Protein AF-A0A176UC81-F1 (afdb_monomer)

Nearest PDB structures (foldseek):
  3ryd-assembly1_C  TM=8.855E-01  e=1.519E+00  Staphylococcus aureus subsp. aureus MSSA476
  1p49-assembly1_A  TM=5.684E-01  e=6.549E+00  Homo sapiens
  1wc8-assembly1_A-2  TM=2.895E-01  e=4.277E+00  Mus musculus

Foldseek 3Di:
DVVVVVVVVVVVVPCPDDDPVNVVVVVVVVVVVVVVVVVVVVVVVLVVVVVVLQVLQVLLQVLLLVQLQVVLVVVNQPCSPPPNHCVVSSCVSSVNSCVVQDPPQWDWDDHRSHTQKIWGADPVSRWIWMAGPNDIDID

Structure (mmCIF, N/CA/C/O backbone):
data_AF-A0A176UC81-F1
#
_entry.id   AF-A0A176UC81-F1
#
loop_
_atom_site.group_PDB
_atom_site.id
_atom_site.type_symbol
_atom_site.label_atom_id
_atom_site.label_alt_id
_atom_site.label_comp_id
_atom_site.label_asym_id
_atom_site.label_entity_id
_atom_site.label_seq_id
_atom_site.pdbx_PDB_ins_code
_atom_site.Cartn_x
_atom_site.Cartn_y
_atom_site.Cartn_z
_atom_site.occupancy
_atom_site.B_iso_or_equiv
_atom_site.auth_seq_id
_atom_site.auth_comp_id
_atom_site.auth_asym_id
_atom_site.auth_atom_id
_atom_site.pdbx_PDB_model_num
ATOM 1 N N . MET A 1 1 ? 0.077 34.293 61.307 1.00 60.88 1 MET A N 1
ATOM 2 C CA . MET A 1 1 ? 0.212 32.824 61.143 1.00 60.88 1 MET A CA 1
ATOM 3 C C . MET A 1 1 ? -1.110 32.041 61.195 1.00 60.88 1 MET A C 1
ATOM 5 O O . MET A 1 1 ? -1.158 30.974 60.602 1.00 60.88 1 MET A O 1
ATOM 9 N N . ARG A 1 2 ? -2.196 32.531 61.826 1.00 66.62 2 ARG A N 1
ATOM 10 C CA . ARG A 1 2 ? -3.472 31.781 61.944 1.00 66.62 2 ARG A CA 1
ATOM 11 C C . ARG A 1 2 ? -4.296 31.649 60.644 1.00 66.62 2 ARG A C 1
ATOM 13 O O . ARG A 1 2 ? -4.953 30.629 60.479 1.00 66.62 2 ARG A O 1
ATOM 20 N N . SER A 1 3 ? -4.214 32.594 59.697 1.00 69.31 3 SER A N 1
ATOM 21 C CA . SER A 1 3 ? -5.045 32.548 58.472 1.00 69.31 3 SER A CA 1
ATOM 22 C C . SER A 1 3 ? -4.614 31.486 57.447 1.00 69.31 3 SER A C 1
ATOM 24 O O . SER A 1 3 ? -5.443 30.982 56.695 1.00 69.31 3 SER A O 1
ATOM 26 N N . LEU A 1 4 ? -3.340 31.072 57.451 1.00 73.75 4 LEU A N 1
ATOM 27 C CA . LEU A 1 4 ? -2.847 29.951 56.636 1.00 73.75 4 LEU A CA 1
ATOM 28 C C . LEU A 1 4 ? -3.453 28.614 57.087 1.00 73.75 4 LEU A C 1
ATOM 30 O O . LEU A 1 4 ? -3.887 27.819 56.257 1.00 73.75 4 LEU A O 1
ATOM 34 N N . ALA A 1 5 ? -3.545 28.394 58.401 1.00 78.50 5 ALA A N 1
ATOM 35 C CA . ALA A 1 5 ? -4.146 27.187 58.966 1.00 78.50 5 ALA A CA 1
ATOM 36 C C . ALA A 1 5 ? -5.659 27.098 58.682 1.00 78.50 5 ALA A C 1
ATOM 38 O O . ALA A 1 5 ? -6.183 26.015 58.425 1.00 78.50 5 ALA A O 1
ATOM 39 N N . GLU A 1 6 ? -6.357 28.235 58.668 1.00 79.75 6 GLU A N 1
ATOM 40 C CA . GLU A 1 6 ? -7.790 28.315 58.357 1.00 79.75 6 GLU A CA 1
ATOM 41 C C . GLU A 1 6 ? -8.102 27.992 56.889 1.00 79.75 6 GLU A C 1
ATOM 43 O O . GLU A 1 6 ? -9.039 27.244 56.599 1.00 79.75 6 GLU A O 1
ATOM 48 N N . ASN A 1 7 ? -7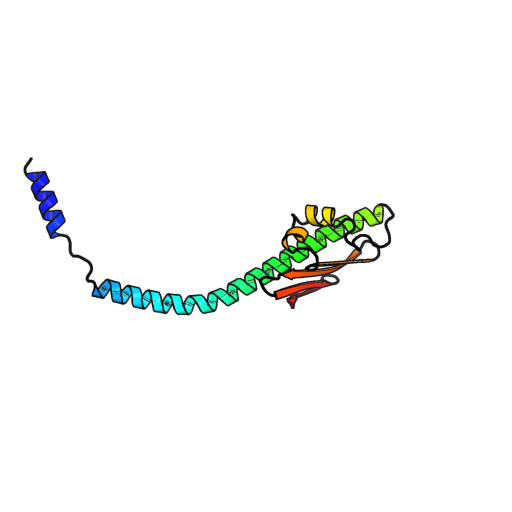.281 28.490 55.961 1.00 75.31 7 ASN A N 1
ATOM 49 C CA . ASN A 1 7 ? -7.433 28.216 54.531 1.00 75.31 7 ASN A CA 1
ATOM 50 C C . ASN A 1 7 ? -7.170 26.739 54.193 1.00 75.31 7 ASN A C 1
ATOM 52 O O . ASN A 1 7 ? -7.885 26.155 53.379 1.00 75.31 7 ASN A O 1
ATOM 56 N N . LEU A 1 8 ? -6.206 26.101 54.867 1.00 77.12 8 LEU A N 1
ATOM 57 C CA . LEU A 1 8 ? -5.944 24.663 54.726 1.00 77.12 8 LEU A CA 1
ATOM 58 C C . LEU A 1 8 ? -7.094 23.803 55.277 1.00 77.12 8 LEU A C 1
ATOM 60 O O . LEU A 1 8 ? -7.433 22.772 54.691 1.00 77.12 8 LEU A O 1
ATOM 64 N N . LYS A 1 9 ? -7.733 24.237 56.371 1.00 74.38 9 LYS A N 1
ATOM 65 C CA . LYS A 1 9 ? -8.899 23.553 56.946 1.00 74.38 9 LYS A CA 1
ATOM 66 C C . LYS A 1 9 ? -10.117 23.639 56.017 1.00 74.38 9 LYS A C 1
ATOM 68 O O . LYS A 1 9 ? -10.707 22.606 55.705 1.00 74.38 9 LYS A O 1
ATOM 73 N N . LYS A 1 10 ? -10.407 24.826 55.467 1.00 71.56 10 LYS A N 1
ATOM 74 C CA . LYS A 1 10 ? -11.458 25.017 54.448 1.00 71.56 10 LYS A CA 1
ATOM 75 C C . LYS A 1 10 ? -11.202 24.210 53.170 1.00 71.56 10 LYS A C 1
ATOM 77 O O . LYS A 1 10 ? -12.146 23.687 52.584 1.00 71.56 10 LYS A O 1
ATOM 82 N N . ALA A 1 11 ? -9.950 24.063 52.735 1.00 69.69 11 ALA A N 1
ATOM 83 C CA . ALA A 1 11 ? -9.610 23.249 51.564 1.00 69.69 11 ALA A CA 1
ATOM 84 C C . ALA A 1 11 ? -9.839 21.740 51.790 1.00 69.69 11 ALA A C 1
ATOM 86 O O . ALA A 1 11 ? -10.169 21.016 50.852 1.00 69.69 11 ALA A O 1
ATOM 87 N N . LYS A 1 12 ? -9.692 21.256 53.031 1.00 67.94 12 LYS A N 1
ATOM 88 C CA . LYS A 1 12 ? -9.960 19.856 53.403 1.00 67.94 12 LYS A CA 1
ATOM 89 C C . LYS A 1 12 ? -11.460 19.561 53.517 1.00 67.94 12 LYS A C 1
ATOM 91 O O . LYS A 1 12 ? -11.889 18.483 53.119 1.00 67.94 12 LYS A O 1
ATOM 96 N N . GLU A 1 13 ? -12.243 20.517 54.012 1.00 70.44 13 GLU A N 1
ATOM 97 C CA . GLU A 1 13 ? -13.705 20.410 54.149 1.00 70.44 13 GLU A CA 1
ATOM 98 C C . GLU A 1 13 ? -14.442 20.530 52.799 1.00 70.44 13 GLU A C 1
ATOM 100 O O . GLU A 1 13 ? -15.514 19.958 52.630 1.00 70.44 13 GLU A O 1
ATOM 105 N N . ASN A 1 14 ? -13.838 21.182 51.797 1.00 66.62 14 ASN A N 1
ATOM 106 C CA . ASN A 1 14 ? -14.377 21.279 50.432 1.00 66.62 14 ASN A CA 1
ATOM 107 C C . ASN A 1 14 ? -14.043 20.083 49.521 1.00 66.62 14 ASN A C 1
ATOM 109 O O . ASN A 1 14 ? -14.329 20.117 48.324 1.00 66.62 14 ASN A O 1
ATOM 113 N N . LYS A 1 15 ? -13.472 18.996 50.054 1.00 67.31 15 LYS A N 1
ATOM 114 C CA . LYS A 1 15 ? -13.279 17.754 49.292 1.00 67.31 15 LYS A CA 1
ATOM 115 C C . LYS A 1 15 ? -14.581 16.954 49.231 1.00 67.31 15 LYS A C 1
ATOM 117 O O . LYS A 1 15 ? -14.702 15.903 49.854 1.00 67.31 15 LYS A O 1
ATOM 122 N N . LYS A 1 16 ? -15.552 17.432 48.448 1.00 71.81 16 LYS A N 1
ATOM 123 C CA . LYS A 1 16 ? -16.612 16.561 47.927 1.00 71.81 16 LYS A CA 1
ATOM 124 C C . LYS A 1 16 ? -15.947 15.593 46.945 1.00 71.81 16 LYS A C 1
ATOM 126 O O . LYS A 1 16 ? -15.644 15.961 45.816 1.00 71.81 16 LYS A O 1
ATOM 131 N N . GLY A 1 17 ? -15.584 14.411 47.435 1.00 72.19 17 GLY A N 1
ATOM 132 C CA . GLY A 1 17 ? -14.991 13.357 46.619 1.00 72.19 17 GLY A CA 1
ATOM 133 C C . GLY A 1 17 ? -15.999 12.825 45.604 1.00 72.19 17 GLY A C 1
ATOM 134 O O . GLY A 1 17 ? -17.187 12.737 45.906 1.00 72.19 17 GLY A O 1
ATOM 135 N N . PHE A 1 18 ? -15.508 12.470 44.417 1.00 75.38 18 PHE A N 1
ATOM 136 C CA . PHE A 1 18 ? -16.258 11.684 43.439 1.00 75.38 18 PHE A CA 1
ATOM 137 C C . PHE A 1 18 ? -16.693 10.370 44.092 1.00 75.38 18 PHE A C 1
ATOM 139 O O . PHE A 1 18 ? -15.891 9.723 44.774 1.00 75.38 18 PHE A O 1
ATOM 146 N N . THR A 1 19 ? -17.947 9.966 43.911 1.00 88.44 19 THR A N 1
ATOM 147 C CA . THR A 1 19 ? -18.388 8.667 44.420 1.00 88.44 19 THR A CA 1
ATOM 148 C C . THR A 1 19 ? -17.797 7.550 43.556 1.00 88.44 19 THR A C 1
ATOM 150 O O . THR A 1 19 ? -17.629 7.699 42.344 1.00 88.44 19 THR A O 1
ATOM 153 N N . LEU A 1 20 ? -17.485 6.398 44.161 1.00 87.19 20 LEU A N 1
ATOM 154 C CA . LEU A 1 20 ? -17.032 5.219 43.405 1.00 87.19 20 LEU A CA 1
ATOM 155 C C . LEU A 1 20 ? -18.056 4.811 42.335 1.00 87.19 20 LEU A C 1
ATOM 157 O O . LEU A 1 20 ? -17.681 4.363 41.256 1.00 87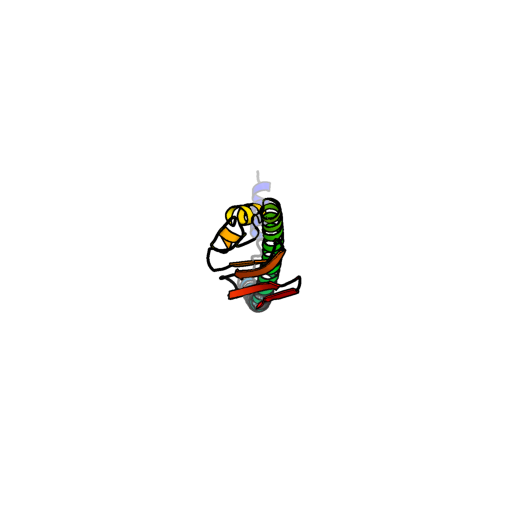.19 20 LEU A O 1
ATOM 161 N N . VAL A 1 21 ? -19.343 5.017 42.626 1.00 91.88 21 VAL A N 1
ATOM 162 C CA . VAL A 1 21 ? -20.453 4.721 41.715 1.00 91.88 21 VAL A CA 1
ATOM 163 C C . VAL A 1 21 ? -20.378 5.580 40.453 1.00 91.88 21 VAL A C 1
ATOM 165 O O . VAL A 1 21 ? -20.504 5.044 39.355 1.00 91.88 21 VAL A O 1
ATOM 168 N N . GLU A 1 22 ? -20.107 6.882 40.577 1.00 89.38 22 GLU A N 1
ATOM 169 C CA . GLU A 1 22 ? -19.969 7.771 39.416 1.00 89.38 22 GLU A CA 1
ATOM 170 C C . GLU A 1 22 ? -18.784 7.377 38.526 1.00 89.38 22 GLU A C 1
ATOM 172 O O . GLU A 1 22 ? -18.911 7.391 37.304 1.00 89.38 22 GLU A O 1
ATOM 177 N N . ILE A 1 23 ? -17.656 6.952 39.106 1.00 91.56 23 ILE A N 1
ATOM 178 C CA . ILE A 1 23 ? -16.512 6.473 38.314 1.00 91.56 23 ILE A CA 1
ATOM 179 C C . ILE A 1 23 ? -16.840 5.159 37.594 1.00 91.56 23 ILE A C 1
ATOM 181 O O . ILE A 1 23 ? -16.509 5.011 36.419 1.00 91.56 23 ILE A O 1
ATOM 185 N N . ILE A 1 24 ? -17.516 4.216 38.256 1.00 93.69 24 ILE A N 1
ATOM 186 C CA . ILE A 1 24 ? -17.859 2.922 37.647 1.00 93.69 24 ILE A CA 1
ATOM 187 C C . ILE A 1 24 ? -18.836 3.108 36.483 1.00 93.69 24 ILE A C 1
ATOM 189 O O . ILE A 1 24 ? -18.619 2.533 35.419 1.00 93.69 24 ILE A O 1
ATOM 193 N N . VAL A 1 25 ? -19.869 3.943 36.640 1.00 94.50 25 VAL A N 1
ATOM 194 C CA . VAL A 1 25 ? -20.826 4.228 35.556 1.00 94.50 25 VAL A CA 1
ATOM 195 C C . VAL A 1 25 ? -20.117 4.833 34.343 1.00 94.50 25 VAL A C 1
ATOM 197 O O . VAL A 1 25 ? -20.368 4.414 33.214 1.00 94.50 25 VAL A O 1
ATOM 200 N N . VAL A 1 26 ? -19.185 5.764 34.557 1.00 94.81 26 VAL A N 1
ATOM 201 C CA . VAL A 1 26 ? -18.417 6.380 33.465 1.00 94.81 26 VAL A CA 1
ATOM 202 C C . VAL A 1 26 ? -17.520 5.358 32.764 1.00 94.81 26 VAL A C 1
ATOM 204 O O . VAL A 1 26 ? -17.507 5.313 31.535 1.00 94.81 26 VAL A O 1
ATOM 207 N N . LEU A 1 27 ? -16.817 4.499 33.509 1.00 94.31 27 LEU A N 1
ATOM 208 C CA . LEU A 1 27 ? -15.986 3.441 32.922 1.00 94.31 27 LEU A CA 1
ATOM 209 C C . LEU A 1 27 ? -16.814 2.443 32.104 1.00 94.31 27 LEU A C 1
ATOM 211 O O . LEU A 1 27 ? -16.379 2.024 31.034 1.00 94.31 27 LEU A O 1
ATOM 215 N N . VAL A 1 28 ? -18.022 2.108 32.566 1.00 96.06 28 VAL A N 1
ATOM 216 C CA . VAL A 1 28 ? -18.954 1.247 31.825 1.00 96.06 28 VAL A CA 1
ATOM 217 C C . VAL A 1 28 ? -19.393 1.914 30.519 1.00 96.06 28 VAL A C 1
ATOM 219 O O . VAL A 1 28 ? -19.331 1.281 29.467 1.00 96.06 28 VAL A O 1
ATOM 222 N N . ILE A 1 29 ? -19.777 3.195 30.549 1.00 95.62 29 ILE A N 1
ATOM 223 C CA . ILE A 1 29 ? -20.193 3.927 29.340 1.00 95.62 29 ILE A CA 1
ATOM 224 C C . ILE A 1 29 ? -19.030 4.048 28.343 1.00 95.62 29 ILE A C 1
ATOM 226 O O . ILE A 1 29 ? -19.209 3.753 27.161 1.00 95.62 29 ILE A O 1
ATOM 230 N N . ILE A 1 30 ? -17.831 4.424 28.804 1.00 95.06 30 ILE A N 1
ATOM 231 C CA . ILE A 1 30 ? -16.632 4.501 27.954 1.00 95.06 30 ILE A CA 1
ATOM 232 C C . ILE A 1 30 ? -16.298 3.122 27.371 1.00 95.06 30 ILE A C 1
ATOM 234 O O . ILE A 1 30 ? -15.976 3.034 26.189 1.00 95.06 30 ILE A O 1
ATOM 238 N N . GLY A 1 31 ? -16.432 2.043 28.150 1.00 94.31 31 GLY A N 1
ATOM 239 C CA . GLY A 1 31 ? -16.213 0.674 27.678 1.00 94.31 31 GLY A CA 1
ATOM 240 C C . GLY A 1 31 ? -17.160 0.271 26.543 1.00 94.31 31 GLY A C 1
ATOM 241 O O . GLY A 1 31 ? -16.715 -0.275 25.533 1.00 94.31 31 GLY A O 1
ATOM 242 N N . ILE A 1 32 ? -18.450 0.602 26.661 1.00 93.50 32 ILE A N 1
ATOM 243 C CA . ILE A 1 32 ? -19.445 0.327 25.614 1.00 93.50 32 ILE A CA 1
ATOM 244 C C . ILE A 1 32 ? -19.118 1.123 24.344 1.00 93.50 32 ILE A C 1
ATOM 246 O O . ILE A 1 32 ? -19.032 0.540 23.262 1.00 93.50 32 ILE A O 1
ATOM 250 N N . LEU A 1 33 ? -18.875 2.432 24.465 1.00 93.56 33 LEU A N 1
ATOM 251 C CA . LEU A 1 33 ? -18.555 3.292 23.319 1.00 93.56 33 LEU A CA 1
ATOM 252 C C . LEU A 1 33 ? -17.253 2.873 22.620 1.00 93.56 33 LEU A C 1
ATOM 254 O O . LEU A 1 33 ? -17.206 2.816 21.390 1.00 93.56 33 LEU A O 1
ATOM 258 N N . ALA A 1 34 ? -16.222 2.522 23.392 1.00 90.94 34 ALA A N 1
ATOM 259 C CA . ALA A 1 34 ? -14.953 2.043 22.855 1.00 90.94 34 ALA A CA 1
ATOM 260 C C . ALA A 1 34 ? -15.130 0.744 22.053 1.00 90.94 34 ALA A C 1
ATOM 262 O O . ALA A 1 34 ? -14.563 0.619 20.968 1.00 90.94 34 ALA A O 1
ATOM 263 N N . SER A 1 35 ? -15.960 -0.194 22.531 1.00 89.94 35 SER A N 1
ATOM 264 C CA . SER A 1 35 ? -16.204 -1.466 21.833 1.00 89.94 35 SER A CA 1
ATOM 265 C C . SER A 1 35 ? -16.825 -1.281 20.441 1.00 89.94 35 SER A C 1
ATOM 267 O O . SER A 1 35 ? -16.417 -1.951 19.492 1.00 89.94 35 SER A O 1
ATOM 269 N N . LEU A 1 36 ? -17.748 -0.324 20.291 1.00 87.94 36 LEU A N 1
ATOM 270 C CA . LEU A 1 36 ? -18.395 -0.015 19.012 1.00 87.94 36 LEU A CA 1
ATOM 271 C C . LEU A 1 36 ? -17.432 0.675 18.033 1.00 87.94 36 LEU A C 1
ATOM 273 O O . LEU A 1 36 ? -17.466 0.403 16.833 1.00 87.94 36 LEU A O 1
ATOM 277 N N . MET A 1 37 ? -16.547 1.543 18.535 1.00 85.12 37 MET A N 1
ATOM 278 C CA . MET A 1 37 ? -15.570 2.257 17.703 1.00 85.12 37 MET A CA 1
ATOM 279 C C . MET A 1 37 ? -14.520 1.335 17.070 1.00 85.12 37 MET A C 1
ATOM 281 O O . MET A 1 37 ? -14.128 1.565 15.925 1.00 85.12 37 MET A O 1
ATOM 285 N N . LEU A 1 38 ? -14.073 0.289 17.773 1.00 84.00 38 LEU A N 1
ATOM 286 C CA . LEU A 1 38 ? -13.015 -0.604 17.280 1.00 84.00 38 LEU A CA 1
ATOM 287 C C . LEU A 1 38 ? -13.401 -1.333 15.981 1.00 84.00 38 LEU A C 1
ATOM 289 O O . LEU A 1 38 ? -12.566 -1.477 15.089 1.00 84.00 38 LEU A O 1
ATOM 293 N N . GLY A 1 39 ? -14.666 -1.743 15.836 1.00 81.38 39 GLY A N 1
ATOM 294 C CA . GLY A 1 39 ? -15.139 -2.437 14.633 1.00 81.38 39 GLY A CA 1
ATOM 295 C C . GLY A 1 39 ? -15.085 -1.565 13.373 1.00 81.38 39 GLY A C 1
ATOM 296 O O . GLY A 1 39 ? -14.611 -2.009 12.329 1.00 81.38 39 GLY A O 1
ATOM 297 N N . ALA A 1 40 ? -15.513 -0.302 13.475 1.00 78.56 40 ALA A N 1
ATOM 298 C CA . ALA A 1 40 ? -15.457 0.642 12.358 1.00 78.56 40 ALA A CA 1
ATOM 299 C C . ALA A 1 40 ? -14.009 1.005 11.987 1.00 78.56 40 ALA A C 1
ATOM 301 O O . ALA A 1 40 ? -13.689 1.153 10.808 1.00 78.56 40 ALA A O 1
ATOM 302 N N . LEU A 1 41 ? -13.127 1.114 12.986 1.00 82.69 41 LEU A N 1
ATOM 303 C CA . LEU A 1 41 ? -11.735 1.513 12.800 1.00 82.69 41 LEU A CA 1
ATOM 304 C C . LEU A 1 41 ? -10.943 0.521 11.935 1.00 82.69 41 LEU A C 1
ATOM 306 O O . LEU A 1 41 ? -10.204 0.960 11.056 1.00 82.69 41 LEU A O 1
ATOM 310 N N . ASN A 1 42 ? -11.142 -0.788 12.110 1.00 83.50 42 ASN A N 1
ATOM 311 C CA . ASN A 1 42 ? -10.431 -1.802 11.321 1.00 83.50 42 ASN A CA 1
ATOM 312 C C . ASN A 1 42 ? -10.687 -1.652 9.810 1.00 83.50 42 ASN A C 1
ATOM 314 O O . ASN A 1 42 ? -9.742 -1.634 9.025 1.00 83.50 42 ASN A O 1
ATOM 318 N N . GLY A 1 43 ? -11.938 -1.419 9.397 1.00 83.38 43 GLY A N 1
ATOM 319 C CA . GLY A 1 43 ? -12.266 -1.207 7.982 1.00 83.38 43 GLY A CA 1
ATOM 320 C C . GLY A 1 43 ? -11.683 0.088 7.397 1.00 83.38 43 GLY A C 1
ATOM 321 O O . GLY A 1 43 ? -11.327 0.131 6.218 1.00 83.38 43 GLY A O 1
ATOM 322 N N . TYR A 1 44 ? -11.555 1.152 8.200 1.00 86.75 44 TYR A N 1
ATOM 323 C CA . TYR A 1 44 ? -10.894 2.388 7.761 1.00 86.75 44 TYR A CA 1
ATOM 324 C C . TYR A 1 44 ? -9.378 2.227 7.644 1.00 86.75 44 TYR A C 1
ATOM 326 O O . TYR A 1 44 ? -8.789 2.774 6.712 1.00 86.75 44 TYR A O 1
ATOM 334 N N . ILE A 1 45 ? -8.758 1.469 8.552 1.00 87.81 45 ILE A N 1
ATOM 335 C CA . ILE A 1 45 ? -7.327 1.157 8.498 1.00 87.81 45 ILE A CA 1
ATOM 336 C C . ILE A 1 45 ? -7.008 0.379 7.219 1.00 87.81 45 ILE A C 1
ATOM 338 O O . ILE A 1 45 ? -6.077 0.757 6.511 1.00 87.81 45 ILE A O 1
ATOM 342 N N . ASP A 1 46 ? -7.794 -0.643 6.879 1.00 87.38 46 ASP A N 1
ATOM 343 C CA . ASP A 1 46 ? -7.551 -1.448 5.676 1.00 87.38 46 ASP A CA 1
ATOM 344 C C . ASP A 1 46 ? -7.682 -0.608 4.398 1.00 87.38 46 ASP A C 1
ATOM 346 O O . ASP A 1 46 ? -6.784 -0.614 3.557 1.00 87.38 46 ASP A O 1
ATOM 350 N N . LYS A 1 47 ? -8.719 0.237 4.299 1.00 87.75 47 LYS A N 1
ATOM 351 C CA . LYS A 1 47 ? -8.868 1.185 3.178 1.00 87.75 47 LYS A CA 1
ATOM 352 C C . LYS A 1 47 ? -7.732 2.204 3.098 1.00 87.75 47 LYS A C 1
ATOM 354 O O . LYS A 1 47 ? -7.334 2.599 2.002 1.00 87.75 47 LYS A O 1
ATOM 359 N N . ALA A 1 48 ? -7.228 2.678 4.237 1.00 89.81 48 ALA A N 1
ATOM 360 C CA . ALA A 1 48 ? -6.087 3.588 4.261 1.00 89.81 48 ALA A CA 1
ATOM 361 C C . ALA A 1 48 ? -4.823 2.888 3.747 1.00 89.81 48 ALA A C 1
ATOM 363 O O . ALA A 1 48 ? -4.119 3.448 2.910 1.00 89.81 48 ALA A O 1
ATOM 364 N N . LYS A 1 49 ? -4.581 1.643 4.174 1.00 90.62 49 LYS A N 1
ATOM 365 C CA . LYS A 1 49 ? -3.459 0.829 3.694 1.00 90.62 49 LYS A CA 1
ATOM 366 C C . LYS A 1 49 ? -3.564 0.520 2.199 1.00 90.62 49 LYS A C 1
ATOM 368 O O . LYS A 1 49 ? -2.567 0.657 1.503 1.00 90.62 49 LYS A O 1
ATOM 373 N N . GLU A 1 50 ? -4.751 0.211 1.676 1.00 90.94 50 GLU A N 1
ATOM 374 C CA . GLU A 1 50 ? -4.978 0.040 0.229 1.00 90.94 50 GLU A CA 1
ATOM 375 C C . GLU A 1 50 ? -4.642 1.303 -0.574 1.00 90.94 50 GLU A C 1
ATOM 377 O O . GLU A 1 50 ? -4.009 1.237 -1.633 1.00 90.94 50 GLU A O 1
ATOM 382 N N . LYS A 1 51 ? -5.035 2.478 -0.066 1.00 91.00 51 LYS A N 1
ATOM 383 C CA . LYS A 1 51 ? -4.689 3.761 -0.692 1.00 91.00 51 LYS A CA 1
ATOM 384 C C . LYS A 1 51 ? -3.186 4.017 -0.667 1.00 91.00 51 LYS A C 1
ATOM 386 O O . LYS A 1 51 ? -2.641 4.446 -1.682 1.00 91.00 51 LYS A O 1
ATOM 391 N N . THR A 1 52 ? -2.522 3.734 0.452 1.00 91.44 52 THR A N 1
ATOM 392 C CA . THR A 1 52 ? -1.061 3.832 0.564 1.00 91.44 52 THR A CA 1
ATOM 393 C C . THR A 1 52 ? -0.374 2.877 -0.405 1.00 91.44 52 THR A C 1
ATOM 395 O O . THR A 1 52 ? 0.506 3.303 -1.145 1.00 91.44 52 THR A O 1
ATOM 398 N N . LEU A 1 53 ? -0.822 1.622 -0.485 1.00 91.62 53 LEU A N 1
ATOM 399 C CA . LEU A 1 53 ? -0.300 0.638 -1.432 1.00 91.62 53 LEU A CA 1
ATOM 400 C C . LEU A 1 53 ? -0.446 1.128 -2.878 1.00 91.62 53 LEU A C 1
ATOM 402 O O . LEU A 1 53 ? 0.500 1.058 -3.658 1.00 91.62 53 LEU A O 1
ATOM 406 N N . THR A 1 54 ? -1.599 1.700 -3.224 1.00 91.50 54 THR A N 1
ATOM 407 C CA . THR A 1 54 ? -1.828 2.285 -4.552 1.00 91.50 54 THR A CA 1
ATOM 408 C C . THR A 1 54 ? -0.871 3.439 -4.843 1.00 91.50 54 THR A C 1
ATOM 410 O O . THR A 1 54 ? -0.318 3.526 -5.940 1.00 91.50 54 THR A O 1
ATOM 413 N N . ALA A 1 55 ? -0.667 4.334 -3.874 1.00 91.50 55 ALA A N 1
ATOM 414 C CA . ALA A 1 55 ? 0.253 5.458 -4.011 1.00 91.50 55 ALA A CA 1
ATOM 415 C C . ALA A 1 55 ? 1.701 4.978 -4.184 1.00 91.50 55 ALA A C 1
ATOM 417 O O . ALA A 1 55 ? 2.379 5.411 -5.112 1.00 91.50 55 ALA A O 1
ATOM 418 N N . ASN A 1 56 ? 2.138 4.022 -3.365 1.00 92.56 56 ASN A N 1
ATOM 419 C CA . ASN A 1 56 ? 3.472 3.434 -3.442 1.00 92.56 56 ASN A CA 1
ATOM 420 C C . ASN A 1 56 ? 3.697 2.714 -4.778 1.00 92.56 56 ASN A C 1
ATOM 422 O O . ASN A 1 56 ? 4.730 2.902 -5.415 1.00 92.56 56 ASN A O 1
ATOM 426 N N . THR A 1 57 ? 2.700 1.967 -5.260 1.00 91.25 57 THR A N 1
ATOM 427 C CA . THR A 1 57 ? 2.759 1.297 -6.570 1.00 91.25 57 THR A CA 1
ATOM 428 C C . THR A 1 57 ? 2.893 2.310 -7.707 1.00 91.25 57 THR A C 1
ATOM 430 O O . THR A 1 57 ? 3.662 2.091 -8.640 1.00 91.25 57 THR A O 1
ATOM 433 N N . ARG A 1 58 ? 2.205 3.460 -7.627 1.00 91.56 58 ARG A N 1
ATOM 434 C CA . ARG A 1 58 ? 2.384 4.559 -8.594 1.00 91.56 58 ARG A CA 1
ATOM 435 C C . ARG A 1 58 ? 3.787 5.159 -8.530 1.00 91.56 58 ARG A C 1
ATOM 437 O O . ARG A 1 58 ? 4.364 5.419 -9.581 1.00 91.56 58 ARG A O 1
ATOM 444 N N . SER A 1 59 ? 4.334 5.370 -7.335 1.00 92.81 59 SER A N 1
ATOM 445 C CA . SER A 1 59 ? 5.707 5.863 -7.174 1.00 92.81 59 SER A CA 1
ATOM 446 C C . SER A 1 59 ? 6.720 4.903 -7.798 1.00 92.81 59 SER A C 1
ATOM 448 O O . SER A 1 59 ? 7.595 5.342 -8.540 1.00 92.81 59 SER A O 1
ATOM 450 N N . ILE A 1 60 ? 6.551 3.594 -7.583 1.00 91.81 60 ILE A N 1
ATOM 451 C CA . ILE A 1 60 ? 7.374 2.555 -8.218 1.00 91.81 60 ILE A CA 1
ATOM 452 C C . ILE A 1 60 ? 7.202 2.575 -9.739 1.00 91.81 60 ILE A C 1
ATOM 454 O O . ILE A 1 60 ? 8.194 2.518 -10.452 1.00 91.81 60 ILE A O 1
ATOM 458 N N . TYR A 1 61 ? 5.976 2.710 -10.252 1.00 91.44 61 TYR A N 1
ATOM 459 C CA . TYR A 1 61 ? 5.720 2.815 -11.692 1.00 91.44 61 TYR A CA 1
ATOM 460 C C . TYR A 1 61 ? 6.458 3.992 -12.333 1.00 91.44 61 TYR A C 1
ATOM 462 O O . TYR A 1 61 ? 7.089 3.828 -13.374 1.00 91.44 61 TYR A O 1
ATOM 470 N N . LEU A 1 62 ? 6.416 5.169 -11.707 1.00 92.12 62 LEU A N 1
ATOM 471 C CA . LEU A 1 62 ? 7.125 6.345 -12.210 1.00 92.12 62 LEU A CA 1
ATOM 472 C C . LEU A 1 62 ? 8.642 6.152 -12.152 1.00 92.12 62 LEU A C 1
ATOM 474 O O . LEU A 1 62 ? 9.322 6.425 -13.137 1.00 92.12 62 LEU A O 1
ATOM 478 N N . ALA A 1 63 ? 9.162 5.630 -11.039 1.00 92.19 63 ALA A N 1
ATOM 479 C CA . ALA A 1 63 ? 10.584 5.339 -10.895 1.00 92.19 63 ALA A CA 1
ATOM 480 C C . ALA A 1 63 ? 11.067 4.324 -11.945 1.00 92.19 63 ALA A C 1
ATOM 482 O O . ALA A 1 63 ? 12.065 4.552 -12.628 1.00 92.19 63 ALA A O 1
ATOM 483 N N . ALA A 1 64 ? 10.311 3.242 -12.130 1.00 91.19 64 ALA A N 1
ATOM 484 C CA . ALA A 1 64 ? 10.568 2.229 -13.141 1.00 91.19 64 ALA A CA 1
ATOM 485 C C . ALA A 1 64 ? 10.521 2.810 -14.553 1.00 91.19 64 ALA A C 1
ATOM 487 O O . ALA A 1 64 ? 11.363 2.460 -15.370 1.00 91.19 64 ALA A O 1
ATOM 488 N N . GLN A 1 65 ? 9.580 3.713 -14.843 1.00 91.25 65 GLN A N 1
ATOM 489 C CA . GLN A 1 65 ? 9.476 4.347 -16.155 1.00 91.25 65 GLN A CA 1
ATOM 490 C C . GLN A 1 65 ? 10.669 5.260 -16.435 1.00 91.25 65 GLN A C 1
ATOM 492 O O . GL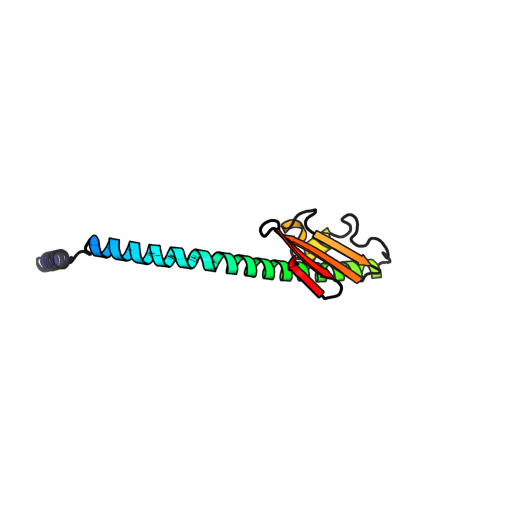N A 1 65 ? 11.166 5.262 -17.560 1.00 91.25 65 GLN A O 1
ATOM 497 N N . THR A 1 66 ? 11.166 5.992 -15.438 1.00 92.00 66 THR A N 1
ATOM 498 C CA . THR A 1 66 ? 12.375 6.814 -15.586 1.00 92.00 66 THR A CA 1
ATOM 499 C C . THR A 1 66 ? 13.580 5.942 -15.923 1.00 92.00 66 THR A C 1
ATOM 501 O O . THR A 1 66 ? 14.181 6.124 -16.981 1.00 92.00 66 THR A O 1
ATOM 504 N N . VAL A 1 67 ? 13.856 4.922 -15.103 1.00 91.12 67 VAL A N 1
ATOM 505 C CA . VAL A 1 67 ? 14.980 3.996 -15.328 1.00 91.12 67 VAL A CA 1
ATOM 506 C C . VAL A 1 67 ? 14.822 3.253 -16.657 1.00 91.12 67 VAL A C 1
ATOM 508 O O . VAL A 1 67 ? 15.777 3.121 -17.418 1.00 91.12 67 VAL A O 1
ATOM 511 N N . ALA A 1 68 ? 13.605 2.816 -16.991 1.00 91.06 68 ALA A N 1
ATOM 512 C CA . ALA A 1 68 ? 13.321 2.156 -18.259 1.00 91.06 68 ALA A CA 1
ATOM 513 C C . ALA A 1 68 ? 13.647 3.044 -19.467 1.00 91.06 68 ALA A C 1
ATOM 515 O O . ALA A 1 68 ? 14.261 2.577 -20.426 1.00 91.06 68 ALA A O 1
ATOM 516 N N . SER A 1 69 ? 13.271 4.322 -19.403 1.00 90.69 69 SER A N 1
ATOM 517 C CA . SER A 1 69 ? 13.508 5.294 -20.475 1.00 90.69 69 SER A CA 1
ATOM 518 C C . SER A 1 69 ? 14.995 5.600 -20.645 1.00 90.69 69 SER A C 1
ATOM 520 O O . SER A 1 69 ? 15.489 5.638 -21.771 1.00 90.69 69 SER A O 1
ATOM 522 N N . GLU A 1 70 ? 15.716 5.788 -19.538 1.00 90.06 70 GLU A N 1
ATOM 523 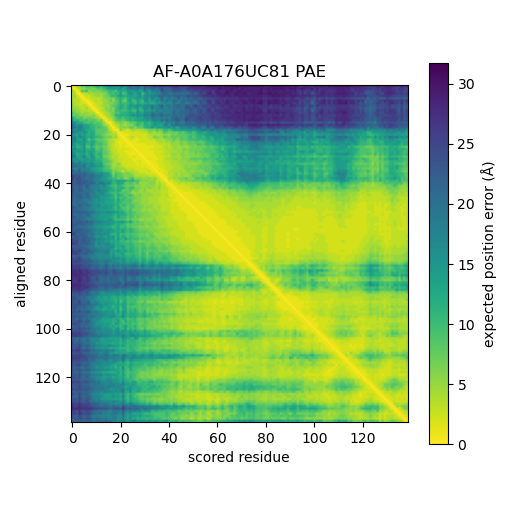C CA . GLU A 1 70 ? 17.158 6.056 -19.541 1.00 90.06 70 GLU A CA 1
ATOM 524 C C . GLU A 1 70 ? 17.941 4.886 -20.142 1.00 90.06 70 GLU A C 1
ATOM 526 O O . GLU A 1 70 ? 18.758 5.066 -21.046 1.00 90.06 70 GLU A O 1
ATOM 531 N N . GLN A 1 71 ? 17.638 3.664 -19.708 1.00 89.81 71 GLN A N 1
ATOM 532 C CA . GLN A 1 71 ? 18.318 2.470 -20.201 1.00 89.81 71 GLN A CA 1
ATOM 533 C C . GLN A 1 71 ? 17.994 2.189 -21.670 1.00 89.81 71 GLN A C 1
ATOM 535 O O . GLN A 1 71 ? 18.887 1.806 -22.428 1.00 89.81 71 GLN A O 1
ATOM 540 N N . TYR A 1 72 ? 16.757 2.449 -22.096 1.00 89.12 72 TYR A N 1
ATOM 541 C CA . TYR A 1 72 ? 16.375 2.339 -23.500 1.00 89.12 72 TYR A CA 1
ATOM 542 C C . TYR A 1 72 ? 17.136 3.337 -24.383 1.00 89.12 72 TYR A C 1
ATOM 544 O O . TYR A 1 72 ? 17.639 2.965 -25.443 1.00 89.12 72 TYR A O 1
ATOM 552 N N . ALA A 1 73 ? 17.297 4.583 -23.924 1.00 88.56 73 ALA A N 1
ATOM 553 C CA . ALA A 1 73 ? 18.099 5.590 -24.618 1.00 88.56 73 ALA A CA 1
ATOM 554 C C . ALA A 1 73 ? 19.589 5.204 -24.705 1.00 88.56 73 ALA A C 1
ATOM 556 O O . ALA A 1 73 ? 20.243 5.498 -25.704 1.00 88.56 73 ALA A O 1
ATOM 557 N N . ASN A 1 74 ? 20.104 4.483 -23.706 1.00 87.69 74 ASN A N 1
ATOM 558 C CA . ASN A 1 74 ? 21.469 3.946 -23.689 1.00 87.69 74 ASN A CA 1
ATOM 559 C C . ASN A 1 74 ? 21.662 2.694 -24.571 1.00 87.69 74 ASN A C 1
ATOM 561 O O . ASN A 1 74 ? 22.743 2.106 -24.575 1.00 87.69 74 ASN A O 1
ATOM 565 N N . GLY A 1 75 ? 20.640 2.276 -25.326 1.00 82.50 75 GLY A N 1
ATOM 566 C CA . GLY A 1 75 ? 20.705 1.138 -26.246 1.00 82.50 75 GLY A CA 1
ATOM 567 C C . GLY A 1 75 ? 20.337 -0.213 -25.624 1.00 82.50 75 GLY A C 1
ATOM 568 O O . GLY A 1 75 ? 20.347 -1.223 -26.331 1.00 82.50 75 GLY A O 1
ATOM 569 N N . ASN A 1 76 ? 19.958 -0.255 -24.341 1.00 82.31 76 ASN A N 1
ATOM 570 C CA . ASN A 1 76 ? 19.433 -1.466 -23.711 1.00 82.31 76 ASN A CA 1
ATOM 571 C C . ASN A 1 76 ? 17.956 -1.629 -24.085 1.00 82.31 76 ASN A C 1
ATOM 573 O O . ASN A 1 76 ? 17.076 -1.000 -23.505 1.00 82.31 76 ASN A O 1
ATOM 577 N N . THR A 1 77 ? 17.679 -2.471 -25.077 1.00 74.56 77 THR A N 1
ATOM 578 C CA . THR A 1 77 ? 16.325 -2.651 -25.634 1.00 74.56 77 THR A CA 1
ATOM 579 C C . THR A 1 77 ? 15.589 -3.873 -25.081 1.00 74.56 77 THR A C 1
ATOM 581 O O . THR A 1 77 ? 14.369 -3.960 -25.208 1.00 74.56 77 THR A O 1
ATOM 584 N N . THR A 1 78 ? 16.308 -4.786 -24.424 1.00 73.44 78 THR A N 1
ATOM 585 C CA . THR A 1 78 ? 15.786 -6.034 -23.849 1.00 73.44 78 THR A CA 1
ATOM 586 C C . THR A 1 78 ? 16.156 -6.137 -22.368 1.00 73.44 78 THR A C 1
ATOM 588 O O . THR A 1 78 ? 17.264 -5.763 -21.989 1.00 73.44 78 THR A O 1
ATOM 591 N N . ASP A 1 79 ? 15.257 -6.670 -21.536 1.00 76.19 79 ASP A N 1
ATOM 592 C CA . ASP A 1 79 ? 15.507 -6.988 -20.118 1.00 76.19 79 ASP A CA 1
ATOM 593 C C . ASP A 1 79 ? 16.004 -5.828 -19.248 1.00 76.19 79 ASP A C 1
ATOM 595 O O . ASP A 1 79 ? 16.931 -5.968 -18.449 1.00 76.19 79 ASP A O 1
ATOM 599 N N . ILE A 1 80 ? 15.373 -4.663 -19.391 1.00 82.12 80 ILE A N 1
ATOM 600 C CA . ILE A 1 80 ? 15.790 -3.448 -18.685 1.00 82.12 80 ILE A CA 1
ATOM 601 C C . ILE A 1 80 ? 15.634 -3.580 -17.160 1.00 82.12 80 ILE A C 1
ATOM 603 O O . ILE A 1 80 ? 16.508 -3.128 -16.422 1.00 82.12 80 ILE A O 1
ATOM 607 N N . LEU A 1 81 ? 14.545 -4.207 -16.701 1.00 81.88 81 LEU A N 1
ATOM 608 C CA . LEU A 1 81 ? 14.233 -4.428 -15.279 1.00 81.88 81 LEU A CA 1
ATOM 609 C C . LEU A 1 81 ? 13.989 -5.912 -14.935 1.00 81.88 81 LEU A C 1
ATOM 611 O O . LEU A 1 81 ? 13.578 -6.230 -13.821 1.00 81.88 81 LEU A O 1
ATOM 615 N N . SER A 1 82 ? 14.246 -6.825 -15.878 1.00 74.81 82 SER A N 1
ATOM 616 C CA . SER A 1 82 ? 14.165 -8.275 -15.649 1.00 74.81 82 SER A CA 1
ATOM 617 C C . SER A 1 82 ? 15.335 -8.754 -14.775 1.00 74.81 82 SER A C 1
ATOM 619 O O . SER A 1 82 ? 16.415 -8.158 -14.797 1.00 74.81 82 SER A O 1
ATOM 621 N N . ASP A 1 83 ? 15.148 -9.847 -14.026 1.00 72.75 83 ASP A N 1
ATOM 622 C CA . ASP A 1 83 ? 16.194 -10.505 -13.218 1.00 72.75 83 ASP A CA 1
ATOM 623 C C . ASP A 1 83 ? 16.982 -9.555 -12.296 1.00 72.75 83 ASP A C 1
ATOM 625 O O . ASP A 1 83 ? 18.208 -9.613 -12.191 1.00 72.75 83 ASP A O 1
ATOM 629 N N . ASN A 1 84 ? 16.269 -8.654 -11.618 1.00 72.50 84 ASN A N 1
ATOM 630 C CA . ASN A 1 84 ? 16.808 -7.662 -10.682 1.00 72.50 84 ASN A CA 1
ATOM 631 C C . ASN A 1 84 ? 17.780 -6.625 -11.276 1.00 72.50 84 ASN A C 1
ATOM 633 O O . ASN A 1 84 ? 18.474 -5.928 -10.530 1.00 72.50 84 ASN A O 1
ATOM 637 N N . LYS A 1 85 ? 17.834 -6.470 -12.601 1.00 80.62 85 LYS A N 1
ATOM 638 C CA . LYS A 1 85 ? 18.657 -5.433 -13.237 1.00 80.62 85 LYS A CA 1
ATOM 639 C C . LYS A 1 85 ? 18.103 -4.038 -12.968 1.00 80.62 85 LYS A C 1
ATOM 641 O O . LYS A 1 85 ? 16.895 -3.833 -13.012 1.00 80.62 85 LYS A O 1
ATOM 646 N N . ASN A 1 86 ? 19.000 -3.084 -12.696 1.00 85.00 86 ASN A N 1
ATOM 647 C CA . ASN A 1 86 ? 18.707 -1.655 -12.461 1.00 85.00 86 ASN A CA 1
ATOM 648 C C . ASN A 1 86 ? 17.628 -1.396 -11.386 1.00 85.00 86 ASN A C 1
ATOM 650 O O . ASN A 1 86 ? 17.066 -0.311 -11.264 1.00 85.00 86 ASN A O 1
ATOM 654 N N . LEU A 1 87 ? 17.338 -2.411 -10.573 1.00 87.81 87 LEU A N 1
ATOM 655 C CA . LEU A 1 87 ? 16.276 -2.398 -9.581 1.00 87.81 87 LEU A CA 1
ATOM 656 C C . LEU A 1 87 ? 16.667 -1.560 -8.361 1.00 87.81 87 LEU A C 1
ATOM 658 O O . LEU A 1 87 ? 15.807 -0.973 -7.718 1.00 87.81 87 LEU A O 1
ATOM 662 N N . ALA A 1 88 ? 17.970 -1.462 -8.081 1.00 89.25 88 ALA A N 1
ATOM 663 C CA . ALA A 1 88 ? 18.521 -0.561 -7.074 1.00 89.25 88 ALA A CA 1
ATOM 664 C C . ALA A 1 88 ? 18.297 0.917 -7.438 1.00 89.25 88 ALA A C 1
ATOM 666 O O . ALA A 1 88 ? 18.044 1.735 -6.553 1.00 89.25 88 ALA A O 1
ATOM 667 N N . ASP A 1 89 ? 18.330 1.253 -8.731 1.00 90.19 89 ASP A N 1
ATOM 668 C CA . ASP A 1 89 ? 18.059 2.610 -9.213 1.00 90.19 89 ASP A CA 1
ATOM 669 C C . ASP A 1 89 ? 16.566 2.931 -9.089 1.00 90.19 89 ASP A C 1
ATOM 671 O O . ASP A 1 89 ? 16.190 3.995 -8.594 1.00 90.19 89 ASP A O 1
ATOM 675 N N . VAL A 1 90 ? 15.702 1.967 -9.433 1.00 90.75 90 VAL A N 1
ATOM 676 C CA . VAL A 1 90 ? 14.251 2.078 -9.209 1.00 90.75 90 VAL A CA 1
ATOM 677 C C . VAL A 1 90 ? 13.933 2.202 -7.719 1.00 90.75 90 VAL A C 1
ATOM 679 O O . VAL A 1 90 ? 13.095 3.018 -7.336 1.00 90.75 90 VAL A O 1
ATOM 682 N N . ASP A 1 91 ? 14.595 1.428 -6.860 1.00 93.12 91 ASP A N 1
ATOM 683 C CA . ASP A 1 91 ? 14.393 1.493 -5.413 1.00 93.12 91 ASP A CA 1
ATOM 684 C C . ASP A 1 91 ? 14.817 2.855 -4.859 1.00 93.12 91 ASP A C 1
ATOM 686 O O . ASP A 1 91 ? 14.053 3.510 -4.153 1.00 93.12 91 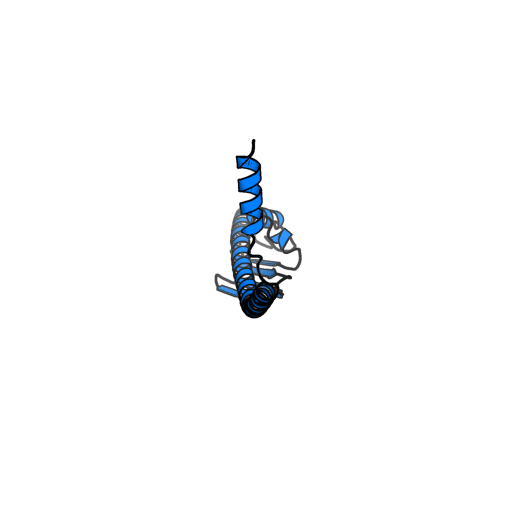ASP A O 1
ATOM 690 N N . SER A 1 92 ? 15.985 3.347 -5.270 1.00 91.56 92 SER A N 1
ATOM 691 C CA . SER A 1 92 ? 16.487 4.663 -4.864 1.00 91.56 92 SER A CA 1
ATOM 692 C C . SER A 1 92 ? 15.539 5.788 -5.287 1.00 91.56 92 SER A C 1
ATOM 694 O O . SER A 1 92 ? 15.230 6.673 -4.489 1.00 91.56 92 SER A O 1
ATOM 696 N N . LEU A 1 93 ? 15.016 5.730 -6.515 1.00 92.06 93 LEU A N 1
ATOM 697 C CA . LEU A 1 93 ? 14.109 6.744 -7.054 1.00 92.06 93 LEU A CA 1
ATOM 698 C C . LEU A 1 93 ? 12.678 6.632 -6.499 1.00 92.06 93 LEU A C 1
ATOM 700 O O . LEU A 1 93 ? 11.962 7.629 -6.419 1.00 92.06 93 LEU A O 1
ATOM 704 N N . SER A 1 94 ? 12.267 5.437 -6.073 1.00 90.81 94 SER A N 1
ATOM 705 C CA . SER A 1 94 ? 10.987 5.210 -5.392 1.00 90.81 94 SER A CA 1
ATOM 706 C C . SER A 1 94 ? 11.051 5.449 -3.878 1.00 90.81 94 SER A C 1
ATOM 708 O O . SER A 1 94 ? 10.018 5.386 -3.216 1.00 90.81 94 SER A O 1
ATOM 710 N N . GLY A 1 95 ? 12.224 5.781 -3.325 1.00 91.44 95 GLY A N 1
ATOM 711 C CA . GLY A 1 95 ? 12.405 6.090 -1.905 1.00 91.44 95 GLY A CA 1
ATOM 712 C C . GLY A 1 95 ? 12.585 4.863 -1.005 1.00 91.44 95 GLY A C 1
ATOM 713 O O . GLY A 1 95 ? 12.224 4.913 0.168 1.00 91.44 95 GLY A O 1
ATOM 714 N N . GLY A 1 96 ? 13.123 3.764 -1.538 1.00 91.19 96 GLY A N 1
ATOM 715 C CA . GLY A 1 96 ? 13.369 2.519 -0.803 1.00 91.19 96 GLY A CA 1
ATOM 716 C C . GLY A 1 96 ? 12.159 1.582 -0.735 1.00 91.19 96 GLY A C 1
ATOM 717 O O . GLY A 1 96 ? 12.119 0.685 0.111 1.00 91.19 96 GLY A O 1
ATOM 718 N N . LEU A 1 97 ? 11.138 1.805 -1.570 1.00 91.06 97 LEU A N 1
ATOM 719 C CA . LEU A 1 97 ? 9.889 1.045 -1.524 1.00 91.06 97 LEU A CA 1
ATOM 720 C C . LEU A 1 97 ? 10.078 -0.428 -1.917 1.00 91.06 97 LEU A C 1
ATOM 722 O O . LEU A 1 97 ? 9.461 -1.295 -1.305 1.00 91.06 97 LEU A O 1
ATOM 726 N N . LEU A 1 98 ? 10.937 -0.751 -2.885 1.00 89.56 98 LEU A N 1
ATOM 727 C CA . LEU A 1 98 ? 11.206 -2.144 -3.263 1.00 89.56 98 LEU A CA 1
ATOM 728 C C . LEU A 1 98 ? 11.905 -2.896 -2.127 1.00 89.56 98 LEU A C 1
ATOM 730 O O . LEU A 1 98 ? 11.567 -4.049 -1.853 1.00 89.56 98 LEU A O 1
ATOM 734 N N . THR A 1 99 ? 12.819 -2.230 -1.416 1.00 90.44 99 THR A N 1
ATOM 735 C CA . THR A 1 99 ? 13.425 -2.780 -0.195 1.00 90.44 99 THR A CA 1
ATOM 736 C C . THR A 1 99 ? 12.391 -2.940 0.922 1.00 90.44 99 THR A C 1
ATOM 738 O O . THR A 1 99 ? 12.395 -3.958 1.614 1.00 90.44 99 THR A O 1
ATOM 741 N N . GLN A 1 100 ? 11.471 -1.982 1.080 1.00 89.56 100 GLN A N 1
ATOM 742 C CA . GLN A 1 100 ? 10.399 -2.047 2.079 1.00 89.56 100 GLN A CA 1
ATOM 743 C C . GLN A 1 100 ? 9.452 -3.232 1.849 1.00 89.56 100 GLN A C 1
ATOM 745 O O . GLN A 1 100 ? 9.092 -3.919 2.805 1.00 89.56 100 GLN A O 1
ATOM 750 N N . TYR A 1 101 ? 9.034 -3.467 0.603 1.00 88.25 101 TYR A N 1
ATOM 751 C CA . TYR A 1 101 ? 8.149 -4.584 0.265 1.00 88.25 101 TYR A CA 1
ATOM 752 C C . TYR A 1 101 ? 8.888 -5.926 0.230 1.00 88.25 1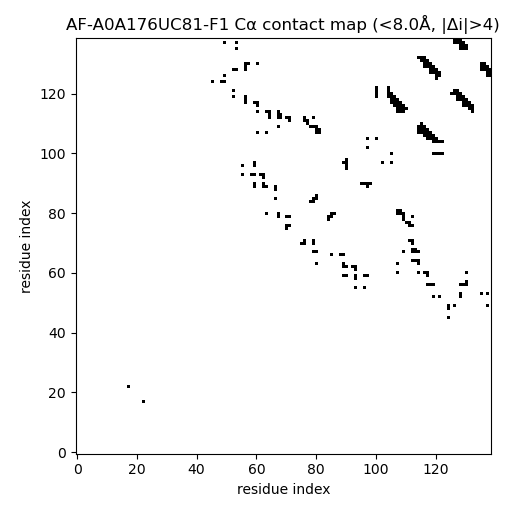01 TYR A C 1
ATOM 754 O O . TYR A 1 101 ? 8.293 -6.961 0.526 1.00 88.25 101 TYR A O 1
ATOM 762 N N . GLY A 1 102 ? 10.185 -5.918 -0.072 1.00 85.81 102 GLY A N 1
ATOM 763 C CA . GLY A 1 102 ? 11.022 -7.110 -0.125 1.00 85.81 102 GLY A CA 1
ATOM 764 C C . GLY A 1 102 ? 10.914 -7.866 -1.451 1.00 85.81 102 GLY A C 1
ATOM 765 O O . GLY A 1 102 ? 9.930 -7.777 -2.187 1.00 85.81 102 GLY A O 1
ATOM 766 N N . SER A 1 103 ? 11.967 -8.623 -1.762 1.00 81.06 103 SER A N 1
ATOM 767 C CA . SER A 1 103 ? 12.043 -9.432 -2.983 1.00 81.06 103 SER A CA 1
ATOM 768 C C . SER A 1 103 ? 10.892 -10.445 -3.058 1.00 81.06 103 SER A C 1
ATOM 770 O O . SER A 1 103 ? 10.556 -11.083 -2.061 1.00 81.06 103 SER A O 1
ATOM 772 N N . GLY A 1 104 ? 10.280 -10.579 -4.237 1.00 83.25 104 GLY A N 1
ATOM 773 C CA . GLY A 1 104 ? 9.140 -11.470 -4.488 1.00 83.25 104 GLY A CA 1
ATOM 774 C C . GLY A 1 104 ? 7.763 -10.862 -4.204 1.00 83.25 104 GLY A C 1
ATOM 775 O O . GLY A 1 104 ? 6.759 -11.434 -4.619 1.00 83.25 104 GLY A O 1
ATOM 776 N N . ASN A 1 105 ? 7.697 -9.690 -3.563 1.00 88.81 105 ASN A N 1
ATOM 777 C CA . ASN A 1 105 ? 6.438 -8.976 -3.332 1.00 88.81 105 ASN A CA 1
ATOM 778 C C . ASN A 1 105 ? 6.134 -7.919 -4.395 1.00 88.81 105 ASN A C 1
ATOM 780 O O . ASN A 1 105 ? 5.083 -7.293 -4.337 1.00 88.81 105 ASN A O 1
ATOM 784 N N . TYR A 1 106 ? 7.008 -7.710 -5.372 1.00 89.25 106 TYR A N 1
ATOM 785 C CA . TYR A 1 106 ? 6.757 -6.805 -6.4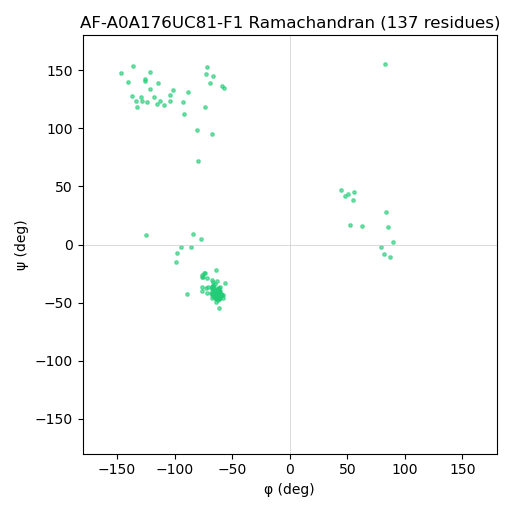85 1.00 89.25 106 TYR A CA 1
ATOM 786 C C . TYR A 1 106 ? 7.188 -7.441 -7.805 1.00 89.25 106 TYR A C 1
ATOM 788 O O . TYR A 1 106 ? 8.090 -8.279 -7.836 1.00 89.25 106 TYR A O 1
ATOM 796 N N . ALA A 1 107 ? 6.560 -7.022 -8.897 1.00 88.69 107 ALA A N 1
ATOM 797 C CA . ALA A 1 107 ? 6.999 -7.341 -10.247 1.00 88.69 107 ALA A CA 1
ATOM 798 C C . ALA A 1 107 ? 6.824 -6.119 -11.148 1.00 88.69 107 ALA A C 1
ATOM 800 O O . ALA A 1 107 ? 5.833 -5.398 -11.052 1.00 88.69 107 ALA A O 1
ATOM 801 N N . ILE A 1 108 ? 7.796 -5.882 -12.023 1.00 88.94 108 ILE A N 1
ATOM 802 C CA . ILE A 1 108 ? 7.797 -4.766 -12.967 1.00 88.94 108 ILE A CA 1
ATOM 803 C C . ILE A 1 108 ? 8.064 -5.352 -14.350 1.00 88.94 108 ILE A C 1
ATOM 805 O O . ILE A 1 108 ? 9.074 -6.020 -14.548 1.00 88.94 108 ILE A O 1
ATOM 809 N N . THR A 1 109 ? 7.168 -5.101 -15.301 1.00 87.56 109 THR A N 1
ATOM 810 C CA . THR A 1 109 ? 7.315 -5.549 -16.691 1.00 87.56 109 THR A CA 1
ATOM 811 C C . THR A 1 109 ? 7.521 -4.341 -17.589 1.00 87.56 109 THR A C 1
ATOM 813 O O . THR A 1 109 ? 6.689 -3.430 -17.612 1.00 87.56 109 THR A O 1
ATOM 816 N N . VAL A 1 110 ? 8.620 -4.342 -18.341 1.00 86.62 110 VAL A N 1
ATOM 817 C CA . VAL A 1 110 ? 8.988 -3.284 -19.288 1.00 86.62 110 VAL A CA 1
ATOM 818 C C . VAL A 1 110 ? 9.128 -3.883 -20.677 1.00 86.62 110 VAL A C 1
ATOM 820 O O . VAL A 1 110 ? 9.802 -4.896 -20.841 1.00 86.62 110 VAL A O 1
ATOM 823 N N . GLU A 1 111 ? 8.550 -3.226 -21.676 1.00 85.31 111 GLU A N 1
ATOM 824 C CA . GLU A 1 111 ? 8.705 -3.582 -23.084 1.00 85.31 111 GLU A CA 1
ATOM 825 C C . GLU A 1 111 ? 9.112 -2.335 -23.873 1.00 85.31 111 GLU A C 1
ATOM 827 O O . GLU A 1 111 ? 8.475 -1.287 -23.762 1.00 85.31 111 GLU A O 1
ATOM 832 N N . ALA A 1 112 ? 10.208 -2.429 -24.633 1.00 80.44 112 ALA A N 1
ATOM 833 C CA . ALA A 1 112 ? 10.735 -1.339 -25.460 1.00 80.44 112 ALA A CA 1
ATOM 834 C C . ALA A 1 112 ? 10.846 0.025 -24.729 1.00 80.44 112 ALA A C 1
ATOM 836 O O . ALA A 1 112 ? 10.485 1.069 -25.269 1.00 80.44 112 ALA A O 1
ATOM 837 N N . GLY A 1 113 ? 11.303 0.015 -23.468 1.00 79.69 113 GLY A N 1
ATOM 838 C CA . GLY A 1 113 ? 11.467 1.225 -22.648 1.00 79.69 113 GLY A CA 1
ATOM 839 C C . GLY A 1 113 ? 10.179 1.771 -22.012 1.00 79.69 113 GLY A C 1
ATOM 840 O O . GLY A 1 113 ? 10.242 2.726 -21.239 1.00 79.69 113 GLY A O 1
ATOM 841 N N . LYS A 1 114 ? 9.012 1.167 -22.273 1.00 85.69 114 LYS A N 1
ATOM 842 C CA . LYS A 1 114 ? 7.734 1.504 -21.627 1.00 85.69 114 LYS A CA 1
ATOM 843 C C . LYS A 1 114 ? 7.401 0.485 -20.539 1.00 85.69 114 LYS A C 1
ATOM 845 O O . LYS A 1 114 ? 7.447 -0.721 -20.771 1.00 85.69 114 LYS A O 1
ATOM 850 N N . VAL A 1 115 ? 7.006 0.957 -19.359 1.00 87.88 115 VAL A N 1
ATOM 851 C CA . VAL A 1 115 ? 6.476 0.091 -18.298 1.00 87.88 115 VAL A CA 1
ATOM 852 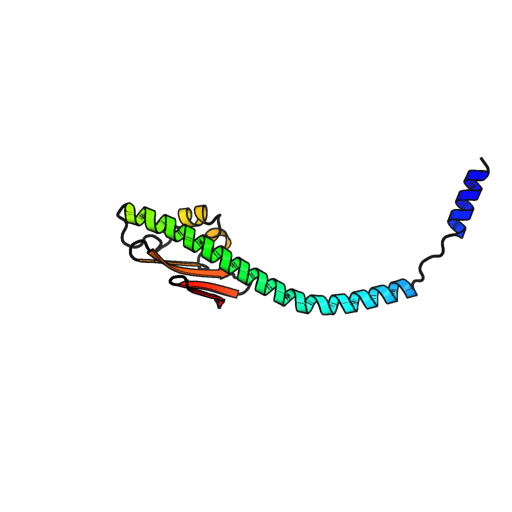C C . VAL A 1 115 ? 5.063 -0.353 -18.681 1.00 87.88 115 VAL A C 1
ATOM 854 O O . VAL A 1 115 ? 4.164 0.473 -18.833 1.00 87.88 115 VAL A O 1
ATOM 857 N N . ILE A 1 116 ? 4.858 -1.660 -18.841 1.00 88.56 116 ILE A N 1
ATOM 858 C CA . ILE A 1 116 ? 3.552 -2.248 -19.174 1.00 88.56 116 ILE A CA 1
ATOM 859 C C . ILE A 1 116 ? 2.768 -2.568 -17.909 1.00 88.56 116 ILE A C 1
ATOM 861 O O . ILE A 1 116 ? 1.567 -2.286 -17.836 1.00 88.56 116 ILE A O 1
ATOM 865 N N . SER A 1 117 ? 3.441 -3.129 -16.904 1.00 87.75 117 SER A N 1
ATOM 866 C CA . SER A 1 117 ? 2.806 -3.460 -15.637 1.00 87.75 117 SER A CA 1
ATOM 867 C C . SER A 1 117 ? 3.733 -3.302 -14.439 1.00 87.75 117 SER A C 1
ATOM 869 O O . SER A 1 117 ? 4.939 -3.525 -14.527 1.00 87.75 117 SER A O 1
ATOM 871 N N . VAL A 1 118 ? 3.143 -2.924 -13.307 1.00 90.56 118 VAL A N 1
ATOM 872 C CA . VAL A 1 118 ? 3.777 -2.955 -11.985 1.00 90.56 118 VAL A CA 1
ATOM 873 C C . VAL A 1 118 ? 2.799 -3.582 -11.014 1.00 90.56 118 VAL A C 1
ATOM 875 O O . VAL A 1 118 ? 1.685 -3.081 -10.874 1.00 90.56 118 VAL A O 1
ATOM 878 N N . SER A 1 119 ? 3.204 -4.649 -10.337 1.00 90.81 119 SER A N 1
ATOM 879 C CA . SER A 1 119 ? 2.467 -5.235 -9.224 1.00 90.81 119 SER A CA 1
ATOM 880 C C . SER A 1 119 ? 3.260 -5.089 -7.932 1.00 90.81 119 SER A C 1
ATOM 882 O O . SER A 1 119 ? 4.479 -5.241 -7.922 1.00 90.81 119 SER A O 1
ATOM 884 N N . VAL A 1 120 ? 2.568 -4.765 -6.842 1.00 91.88 120 VAL A N 1
ATOM 885 C CA . VAL A 1 120 ? 3.133 -4.684 -5.491 1.00 91.88 120 VAL A CA 1
ATOM 886 C C . VAL A 1 120 ? 2.156 -5.330 -4.523 1.00 91.88 120 VAL A C 1
ATOM 888 O O . VAL A 1 120 ? 0.976 -4.985 -4.488 1.00 91.88 120 VAL A O 1
ATOM 891 N N . THR A 1 121 ? 2.658 -6.265 -3.732 1.00 91.69 121 THR A N 1
ATOM 892 C CA . THR A 1 121 ? 1.923 -7.042 -2.742 1.00 91.69 121 THR A CA 1
ATOM 893 C C . 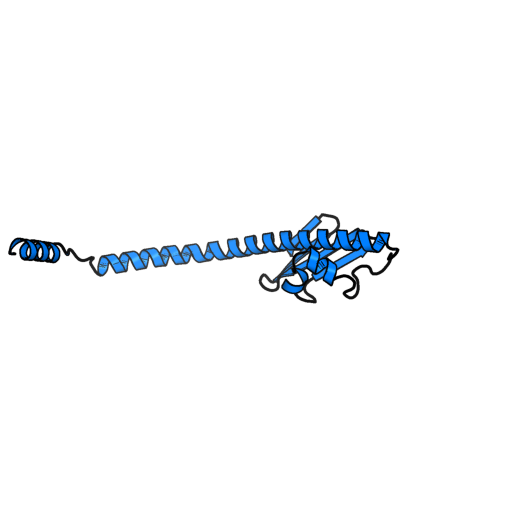THR A 1 121 ? 2.333 -6.592 -1.354 1.00 91.69 121 THR A C 1
ATOM 895 O O . THR A 1 121 ? 3.494 -6.689 -0.964 1.00 91.69 121 THR A O 1
ATOM 898 N N . ASP A 1 122 ? 1.365 -6.118 -0.579 1.00 88.31 122 ASP A N 1
ATOM 899 C CA . ASP A 1 122 ? 1.580 -5.809 0.827 1.00 88.31 122 ASP A CA 1
ATOM 900 C C . ASP A 1 122 ? 1.226 -7.037 1.669 1.00 88.31 122 ASP A C 1
ATOM 902 O O . ASP A 1 122 ? 0.064 -7.438 1.770 1.00 88.31 122 ASP A O 1
ATOM 906 N N . SER A 1 123 ? 2.241 -7.644 2.286 1.00 82.12 123 SER A N 1
ATOM 907 C CA . SER A 1 123 ? 2.083 -8.840 3.124 1.00 82.12 123 SER A CA 1
ATOM 908 C C . SER A 1 123 ? 1.234 -8.594 4.381 1.00 82.12 123 SER A C 1
ATOM 910 O O . SER A 1 123 ? 0.680 -9.539 4.943 1.00 82.12 123 SER A O 1
ATOM 912 N N . GLY A 1 124 ? 1.115 -7.340 4.830 1.00 80.56 124 GLY A N 1
ATOM 913 C CA . GLY A 1 124 ? 0.344 -6.958 6.008 1.00 80.56 124 GLY A CA 1
ATOM 914 C C . GLY A 1 124 ? -1.163 -6.950 5.760 1.00 80.56 124 GLY A C 1
ATOM 915 O O . GLY A 1 124 ? -1.916 -7.391 6.627 1.00 80.56 124 GLY A O 1
ATOM 916 N N . ILE A 1 125 ? -1.607 -6.482 4.588 1.00 81.62 125 ILE A N 1
ATOM 917 C CA . ILE A 1 125 ? -3.027 -6.534 4.176 1.00 81.62 125 ILE A CA 1
ATOM 918 C C . ILE A 1 125 ? -3.361 -7.711 3.258 1.00 81.62 125 ILE A C 1
ATOM 920 O O . ILE A 1 125 ? -4.538 -7.952 3.007 1.00 81.62 125 ILE A O 1
ATOM 924 N N . LYS A 1 126 ? -2.349 -8.462 2.800 1.00 84.44 126 LYS A N 1
ATOM 925 C CA . LYS A 1 126 ? -2.471 -9.592 1.861 1.00 84.44 126 LYS A CA 1
ATOM 926 C C . LYS A 1 126 ? -3.193 -9.206 0.569 1.00 84.44 126 LYS A C 1
ATOM 928 O O . LYS A 1 126 ? -3.991 -9.983 0.055 1.00 84.44 126 LYS A O 1
ATOM 933 N N . LYS A 1 127 ? -2.914 -7.993 0.090 1.00 86.56 127 LYS A N 1
ATOM 934 C CA . LYS A 1 127 ? -3.464 -7.457 -1.154 1.00 86.56 127 LYS A CA 1
ATOM 935 C C . LYS A 1 127 ? -2.359 -7.081 -2.116 1.00 86.56 127 LYS A C 1
ATOM 937 O O . LYS A 1 127 ? -1.296 -6.617 -1.696 1.00 86.56 127 LYS A O 1
ATOM 942 N N . THR A 1 128 ? -2.655 -7.222 -3.396 1.00 88.62 128 THR A N 1
ATOM 943 C CA . THR A 1 128 ? -1.778 -6.877 -4.502 1.00 88.62 128 THR A CA 1
ATOM 944 C C . THR A 1 128 ? -2.398 -5.737 -5.295 1.00 88.62 128 THR A C 1
ATOM 946 O O . THR A 1 128 ? -3.498 -5.843 -5.831 1.00 88.62 128 THR A O 1
ATOM 949 N N . CYS A 1 129 ? -1.677 -4.624 -5.387 1.00 89.00 129 CYS A N 1
ATOM 950 C CA . CYS A 1 129 ? -2.014 -3.541 -6.294 1.00 89.00 129 CYS A CA 1
ATOM 951 C C . CYS A 1 129 ? -1.258 -3.748 -7.601 1.00 89.00 129 CYS A C 1
ATOM 953 O O . CYS A 1 129 ? -0.031 -3.800 -7.604 1.00 89.00 129 CYS A O 1
ATOM 955 N N . THR A 1 130 ? -1.989 -3.824 -8.707 1.00 91.00 130 THR A N 1
ATOM 956 C CA . THR A 1 130 ? -1.431 -3.940 -10.052 1.00 91.00 130 THR A CA 1
ATOM 957 C C . THR A 1 130 ? -1.833 -2.733 -10.884 1.00 91.00 130 THR A C 1
ATOM 959 O O . THR A 1 130 ? -3.013 -2.399 -10.998 1.00 91.00 130 THR A O 1
ATOM 962 N N . ILE A 1 131 ? -0.844 -2.081 -11.482 1.00 89.69 131 ILE A N 1
ATOM 963 C CA . ILE A 1 131 ? -1.022 -1.045 -12.493 1.00 89.69 131 ILE A CA 1
ATOM 964 C C . ILE A 1 131 ? -0.694 -1.678 -13.841 1.00 89.69 131 ILE A C 1
ATOM 966 O O . ILE A 1 131 ? 0.398 -2.209 -14.009 1.00 89.69 131 ILE A O 1
ATOM 970 N N . THR A 1 132 ? -1.622 -1.647 -14.794 1.00 87.69 132 THR A N 1
ATOM 971 C CA . THR A 1 132 ? -1.401 -2.113 -16.173 1.00 87.69 132 THR A CA 1
ATOM 972 C C . THR A 1 132 ? -1.919 -1.063 -17.138 1.00 87.69 132 THR A C 1
ATOM 974 O O . THR A 1 132 ? -3.101 -0.725 -17.091 1.00 87.69 132 THR A O 1
ATOM 977 N N . ASP A 1 133 ? -1.023 -0.516 -17.961 1.00 75.25 133 ASP A N 1
ATOM 978 C CA . ASP A 1 133 ? -1.318 0.537 -18.948 1.00 75.25 133 ASP A CA 1
ATOM 979 C C . ASP A 1 133 ? -2.216 1.668 -18.388 1.00 75.25 133 ASP A C 1
ATOM 981 O O . ASP A 1 133 ? -3.244 2.041 -18.948 1.00 75.25 133 ASP A O 1
ATOM 985 N N . GLY A 1 134 ? -1.873 2.166 -17.193 1.00 70.50 134 GLY A N 1
ATOM 986 C CA . GLY A 1 134 ? -2.591 3.253 -16.510 1.00 70.50 134 GLY A CA 1
ATOM 987 C C . GLY A 1 134 ? -3.852 2.846 -15.734 1.00 70.50 134 GLY A C 1
ATOM 988 O O . GLY A 1 134 ? -4.378 3.653 -14.965 1.00 70.50 134 GLY A O 1
ATOM 989 N N . THR A 1 135 ? -4.313 1.600 -15.855 1.00 79.81 135 THR A N 1
ATOM 990 C CA . THR A 1 135 ? -5.433 1.073 -15.061 1.00 79.81 135 THR A CA 1
ATOM 991 C C . THR A 1 135 ? -4.924 0.484 -13.752 1.00 79.81 135 THR A C 1
ATOM 993 O O . THR A 1 135 ? -3.995 -0.317 -13.757 1.00 79.81 135 THR A O 1
ATOM 996 N N . ILE A 1 136 ? -5.550 0.851 -12.631 1.00 87.50 136 ILE A N 1
ATOM 997 C CA . ILE A 1 136 ? -5.194 0.357 -11.293 1.00 87.50 136 ILE A CA 1
ATOM 998 C C . ILE A 1 136 ? -6.221 -0.671 -10.839 1.00 87.50 136 ILE A C 1
ATOM 1000 O O . ILE A 1 136 ? -7.420 -0.391 -10.844 1.00 87.50 136 ILE A O 1
ATOM 1004 N N . LYS A 1 137 ? -5.741 -1.834 -10.407 1.00 87.75 137 LYS A N 1
ATOM 1005 C CA . LYS A 1 137 ? -6.534 -2.894 -9.784 1.00 87.75 137 LYS A CA 1
ATOM 1006 C C . LYS A 1 137 ? -5.923 -3.261 -8.438 1.00 87.75 137 LYS A C 1
ATOM 1008 O O . LYS A 1 137 ? -4.704 -3.290 -8.313 1.00 87.75 137 LYS A O 1
ATOM 1013 N N . ILE A 1 138 ? -6.767 -3.519 -7.447 1.00 86.06 138 ILE A N 1
ATOM 1014 C CA . ILE A 1 138 ? -6.359 -4.003 -6.126 1.00 86.06 138 ILE A CA 1
ATOM 1015 C C . ILE A 1 138 ? -7.127 -5.296 -5.886 1.00 86.06 138 ILE A C 1
ATOM 1017 O O . ILE A 1 138 ? -8.358 -5.279 -5.946 1.00 86.06 138 ILE A O 1
ATOM 1021 N N . GLU A 1 139 ? -6.404 -6.380 -5.634 1.00 83.00 139 GLU A N 1
ATOM 1022 C CA . GLU A 1 139 ? -6.949 -7.719 -5.378 1.00 83.00 139 GLU A CA 1
ATOM 1023 C C . GLU A 1 139 ? -6.447 -8.254 -4.037 1.00 83.00 139 GLU A C 1
ATOM 1025 O O . GLU A 1 139 ? -5.270 -7.994 -3.701 1.00 83.00 139 GLU A O 1
#

pLDDT: mean 85.55, std 7.53, range [60.88, 96.06]

Solvent-accessible surface area (backbone atoms only — not comparable to full-atom values): 7678 Å² total; per-residue (Å²): 123,68,69,64,59,51,54,55,50,53,59,61,75,64,61,79,69,83,53,72,67,61,53,51,55,51,52,52,53,52,51,55,54,52,60,61,48,54,65,59,48,53,60,52,51,52,54,50,50,52,52,50,48,48,51,52,45,50,41,39,45,54,21,41,31,51,53,28,41,54,40,32,75,72,67,44,63,67,68,59,53,46,95,71,32,68,43,68,57,26,18,62,65,36,71,42,47,56,70,72,56,32,91,86,28,53,49,63,43,67,55,80,35,40,63,47,35,34,36,37,35,43,82,88,79,70,35,36,33,36,38,46,80,88,43,78,48,77,85

Secondary structure (DSSP, 8-state):
-HHHHHHHHHHHHT--PPPHHHHHHHHHHHHHHHHHHHHHHHHHHHHHHHHHHHHHHHHHHHHHHHHHHHHHHTT--S-SSGGGTTHHHHHHHHTSHHHHH-TTSEEEEEETTEEEEEEEEETTTTEEEEEETTEEEE-

Radius of gyration: 29.21 Å; Cα contacts (8 Å, |Δi|>4): 154; chains: 1; bounding box: 42×44×88 Å

Sequence (139 aa):
MRSLAENLKKAKENKKGFTLVEIIVVLVIIGILASLMLGALNGYIDKAKEKTLTANTRSIYLAAQTVASEQYANGNTTDILSDNKNLADVDSLSGGLLTQYGSGNYAITVEAGKVISVSVTDSGIKKTCTITDGTIKIE

Mean predicted aligned error: 9.92 Å